Protein AF-A0AB34SLW2-F1 (afdb_monomer)

Solvent-accessible surface area (backbone atoms only — not comparable to full-atom values): 6503 Å² total; per-residue (Å²): 136,86,81,82,79,76,78,74,78,82,66,91,82,75,54,60,67,57,54,48,53,54,52,50,44,41,72,75,66,50,54,68,70,56,53,22,62,77,70,72,42,53,68,72,58,55,54,47,39,68,75,53,49,78,64,90,76,55,77,78,74,49,74,80,44,72,70,65,59,50,52,66,56,46,54,56,50,50,56,52,52,51,53,50,52,50,53,53,50,52,52,51,53,52,52,51,51,49,52,56,54,65,74,72,110

pLDDT: mean 70.94, std 15.61, range [38.38, 90.44]

Mean predicted aligned error: 15.44 Å

Foldseek 3Di:
DDDDPPPDPPPDDDDLVRLVVLVVVVLVPDDLVVSCVVVVNDSVRNVVCLVPPPDDPCPVSSPVVVVPVVVVVVVVVVVVVVVVVVVVVVVVVVVVVVVVVVVVD

Structure (mmCIF, N/CA/C/O backbone):
data_AF-A0AB34SLW2-F1
#
_entry.id   AF-A0AB34SLW2-F1
#
loop_
_atom_site.group_PDB
_atom_site.id
_atom_site.type_symbol
_atom_site.label_atom_id
_atom_site.label_alt_id
_atom_site.label_comp_id
_atom_site.label_asym_id
_atom_site.label_entity_id
_atom_site.label_seq_id
_atom_site.pdbx_PDB_ins_code
_atom_site.Cartn_x
_atom_site.Cartn_y
_atom_site.Cartn_z
_atom_site.occupancy
_atom_site.B_iso_or_equiv
_atom_site.auth_seq_id
_atom_site.auth_comp_id
_atom_site.auth_asym_id
_atom_site.auth_atom_id
_atom_site.pdbx_PDB_model_num
ATOM 1 N N . MET A 1 1 ? 12.939 -40.073 2.306 1.00 41.38 1 MET A N 1
ATOM 2 C CA . MET A 1 1 ? 12.902 -38.624 2.605 1.00 41.38 1 MET A CA 1
ATOM 3 C C . MET A 1 1 ? 12.433 -37.902 1.345 1.00 41.38 1 MET A C 1
ATOM 5 O O . MET A 1 1 ? 13.186 -37.859 0.384 1.00 41.38 1 MET A O 1
ATOM 9 N N . LYS A 1 2 ? 11.171 -37.454 1.268 1.00 39.81 2 LYS A N 1
ATOM 10 C CA . LYS A 1 2 ? 10.671 -36.719 0.091 1.00 39.81 2 LYS A CA 1
ATOM 11 C C . LYS A 1 2 ? 10.948 -35.230 0.303 1.00 39.81 2 LYS A C 1
ATOM 13 O O . LYS A 1 2 ? 10.336 -34.612 1.167 1.00 39.81 2 LYS A O 1
ATOM 18 N N . GLY A 1 3 ? 11.925 -34.696 -0.428 1.00 38.38 3 GLY A N 1
ATOM 19 C CA . GLY A 1 3 ? 12.268 -33.277 -0.408 1.00 38.38 3 GLY A CA 1
ATOM 20 C C . GLY A 1 3 ? 11.124 -32.448 -0.982 1.00 38.38 3 GLY A C 1
ATOM 21 O O . GLY A 1 3 ? 10.757 -32.611 -2.142 1.00 38.38 3 GLY A O 1
ATOM 22 N N . SER A 1 4 ? 10.548 -31.582 -0.153 1.00 44.09 4 SER A N 1
ATOM 23 C CA . SER A 1 4 ? 9.525 -30.626 -0.565 1.00 44.09 4 SER A CA 1
ATOM 24 C C . SER A 1 4 ? 10.199 -29.487 -1.333 1.00 44.09 4 SER A C 1
ATOM 26 O O . SER A 1 4 ? 10.794 -28.582 -0.739 1.00 44.09 4 SER A O 1
ATOM 28 N N . VAL A 1 5 ? 10.172 -29.561 -2.666 1.00 46.41 5 VAL A N 1
ATOM 29 C CA . VAL A 1 5 ? 10.642 -28.479 -3.538 1.00 46.41 5 VAL A CA 1
ATOM 30 C C . VAL A 1 5 ? 9.641 -27.334 -3.424 1.00 46.41 5 VAL A C 1
ATO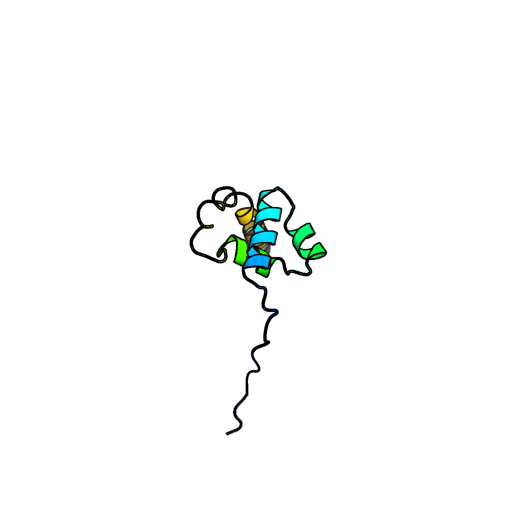M 32 O O . VAL A 1 5 ? 8.586 -27.338 -4.053 1.00 46.41 5 VAL A O 1
ATOM 35 N N . HIS A 1 6 ? 9.966 -26.346 -2.594 1.00 49.56 6 HIS A N 1
ATOM 36 C CA . HIS A 1 6 ? 9.253 -25.077 -2.579 1.00 49.56 6 HIS A CA 1
ATOM 37 C C . HIS A 1 6 ? 9.565 -24.358 -3.894 1.00 49.56 6 HIS A C 1
ATOM 39 O O . HIS A 1 6 ? 10.612 -23.722 -4.032 1.00 49.56 6 HIS A O 1
ATOM 45 N N . VAL A 1 7 ? 8.671 -24.478 -4.877 1.00 47.25 7 VAL A N 1
ATOM 46 C CA . VAL A 1 7 ? 8.706 -23.662 -6.094 1.00 47.25 7 VAL A CA 1
ATOM 47 C C . VAL A 1 7 ? 8.503 -22.213 -5.662 1.00 47.25 7 VAL A C 1
ATOM 49 O O . VAL A 1 7 ? 7.390 -21.772 -5.381 1.00 47.25 7 VAL A O 1
ATOM 52 N N . ARG A 1 8 ? 9.602 -21.462 -5.544 1.00 53.38 8 ARG A N 1
ATOM 53 C CA . ARG A 1 8 ? 9.542 -20.012 -5.360 1.00 53.38 8 ARG A CA 1
ATOM 54 C C . ARG A 1 8 ? 8.896 -19.439 -6.614 1.00 53.38 8 ARG A C 1
ATOM 56 O O . ARG A 1 8 ? 9.486 -19.517 -7.688 1.00 53.38 8 ARG A O 1
ATOM 63 N N . SER A 1 9 ? 7.691 -18.892 -6.467 1.00 46.09 9 SER A N 1
ATOM 64 C CA . SER A 1 9 ? 7.006 -18.141 -7.517 1.00 46.09 9 SER A CA 1
ATOM 65 C C . SER A 1 9 ? 7.982 -17.130 -8.119 1.00 46.09 9 SER A C 1
ATOM 67 O O . SER A 1 9 ? 8.466 -16.224 -7.436 1.00 46.09 9 SER A O 1
ATOM 69 N N . THR A 1 10 ? 8.339 -17.330 -9.385 1.00 50.03 10 THR A N 1
ATOM 70 C CA . THR A 1 10 ? 9.162 -16.400 -10.151 1.00 50.03 10 THR A CA 1
ATOM 71 C C . THR A 1 10 ? 8.313 -15.166 -10.423 1.00 50.03 10 THR A C 1
ATOM 73 O O . THR A 1 10 ? 7.609 -15.091 -11.429 1.00 50.03 10 THR A O 1
ATOM 76 N N . GLY A 1 11 ? 8.316 -14.225 -9.477 1.00 60.47 11 GLY A N 1
ATOM 77 C CA . GLY A 1 11 ? 7.591 -12.964 -9.602 1.00 60.47 11 GLY A CA 1
ATOM 78 C C . GLY A 1 11 ? 7.958 -12.233 -10.895 1.00 60.47 11 GLY A C 1
ATOM 79 O O . GLY A 1 11 ? 9.089 -12.344 -11.377 1.00 60.47 11 GLY A O 1
ATOM 80 N N . LYS A 1 12 ? 7.000 -11.478 -11.454 1.00 70.00 12 LYS A N 1
ATOM 81 C CA . LYS A 1 12 ? 7.228 -10.615 -12.622 1.00 70.00 12 LYS A CA 1
ATOM 82 C C . LYS A 1 12 ? 8.471 -9.755 -12.376 1.00 70.00 12 LYS A C 1
ATOM 84 O O . LYS A 1 12 ? 8.518 -8.980 -11.419 1.00 70.00 12 LYS A O 1
ATOM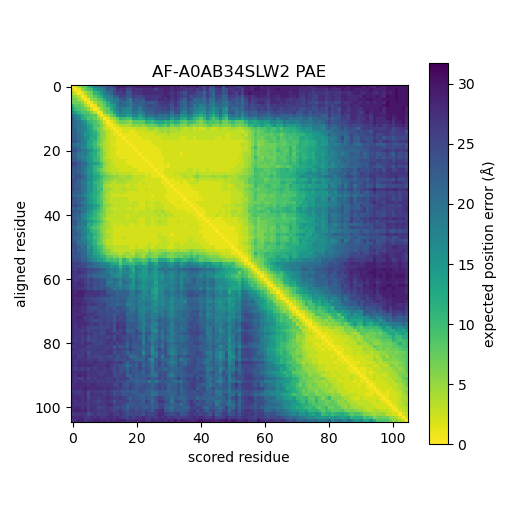 89 N N . ARG A 1 13 ? 9.489 -9.920 -13.222 1.00 79.50 13 ARG A N 1
ATOM 90 C CA . ARG A 1 13 ? 10.696 -9.093 -13.189 1.00 79.50 13 ARG A CA 1
ATOM 91 C C . ARG A 1 13 ? 10.466 -7.877 -14.068 1.00 79.50 13 ARG A C 1
ATOM 93 O O . ARG A 1 13 ? 10.184 -8.014 -15.251 1.00 79.50 13 ARG A O 1
ATOM 100 N N . TYR A 1 14 ? 10.597 -6.706 -13.466 1.00 85.56 14 TYR A N 1
ATOM 101 C CA . TYR A 1 14 ? 10.539 -5.430 -14.162 1.00 85.56 14 TYR A CA 1
ATOM 102 C C . TYR A 1 14 ? 11.963 -4.930 -14.385 1.00 85.56 14 TYR A C 1
ATOM 104 O O . TYR A 1 14 ? 12.807 -5.073 -13.492 1.00 85.56 14 TYR A O 1
ATOM 112 N N . THR A 1 15 ? 12.227 -4.368 -15.563 1.00 89.38 15 THR A N 1
ATOM 113 C CA . THR A 1 15 ? 13.521 -3.754 -15.877 1.00 89.38 15 THR A CA 1
ATOM 114 C C . THR A 1 15 ? 13.724 -2.498 -15.037 1.00 89.38 15 THR A C 1
ATOM 116 O O . THR A 1 15 ? 12.763 -1.880 -14.573 1.00 89.38 15 THR A O 1
ATOM 119 N N . ASP A 1 16 ? 14.976 -2.122 -14.808 1.00 87.00 16 ASP A N 1
ATOM 120 C CA . ASP A 1 16 ? 15.272 -0.940 -13.999 1.00 87.00 16 ASP A CA 1
ATOM 121 C C . ASP A 1 16 ? 14.812 0.350 -14.686 1.00 87.00 16 ASP A C 1
ATOM 123 O O . ASP A 1 16 ? 14.304 1.236 -14.005 1.00 87.00 16 ASP A O 1
ATOM 127 N N . ASP A 1 17 ? 14.859 0.413 -16.018 1.00 86.75 17 ASP A N 1
ATOM 128 C CA . ASP A 1 17 ? 14.312 1.538 -16.787 1.00 86.75 17 ASP A CA 1
ATOM 129 C C . ASP A 1 17 ? 12.798 1.665 -16.616 1.00 86.75 17 ASP A C 1
ATOM 131 O O . ASP A 1 17 ? 12.281 2.757 -16.391 1.00 86.75 17 ASP A O 1
ATOM 135 N N . PHE A 1 18 ? 12.081 0.537 -16.626 1.00 89.81 18 PHE A N 1
ATOM 136 C CA . PHE A 1 18 ? 10.641 0.540 -16.395 1.00 89.81 18 PHE A CA 1
ATOM 137 C C . PHE A 1 18 ? 10.295 1.059 -14.998 1.00 89.81 18 PHE A C 1
ATOM 139 O O . PHE A 1 18 ? 9.416 1.900 -14.831 1.00 89.81 18 PHE A O 1
ATOM 146 N N . LYS A 1 19 ? 11.017 0.585 -13.981 1.00 88.12 19 LYS A N 1
ATOM 147 C CA . LYS A 1 19 ? 10.835 1.052 -12.604 1.00 88.12 19 LYS A CA 1
ATOM 148 C C . LYS A 1 19 ? 11.112 2.555 -12.481 1.00 88.12 19 LYS A C 1
ATOM 150 O O . LYS A 1 19 ? 10.344 3.237 -11.809 1.00 88.12 19 LYS A O 1
ATOM 155 N N . LYS A 1 20 ? 12.168 3.071 -13.126 1.00 87.81 20 LYS A N 1
ATOM 156 C CA . LYS A 1 20 ? 12.492 4.510 -13.139 1.00 87.81 20 LYS A CA 1
ATOM 157 C C . LYS A 1 20 ? 11.365 5.331 -13.755 1.00 87.81 20 LYS A C 1
ATOM 159 O O . LYS A 1 20 ? 10.880 6.240 -13.094 1.00 87.81 20 LYS A O 1
ATOM 164 N N . MET A 1 21 ? 10.890 4.946 -14.938 1.00 90.44 21 MET A N 1
ATOM 165 C CA . MET A 1 21 ? 9.768 5.606 -15.614 1.00 90.44 21 MET A CA 1
ATOM 166 C C . MET A 1 21 ? 8.529 5.694 -14.709 1.00 90.44 21 MET A C 1
ATOM 168 O O . MET A 1 21 ? 7.927 6.755 -14.572 1.00 90.44 21 MET A O 1
ATOM 172 N N . VAL A 1 22 ? 8.149 4.597 -14.044 1.00 89.50 22 VAL A N 1
ATOM 173 C CA . VAL A 1 22 ? 6.970 4.594 -13.158 1.00 89.50 22 VAL A CA 1
ATOM 174 C C . VAL A 1 22 ? 7.177 5.503 -11.938 1.00 89.50 22 VAL A C 1
ATOM 176 O O . VAL A 1 22 ? 6.248 6.194 -11.519 1.00 89.50 22 VAL A O 1
ATOM 179 N N . ILE A 1 23 ? 8.388 5.546 -11.374 1.00 84.81 23 ILE A N 1
ATOM 180 C CA . ILE A 1 23 ? 8.730 6.466 -10.278 1.00 84.81 23 ILE A CA 1
ATOM 181 C C . ILE A 1 23 ? 8.688 7.929 -10.752 1.00 84.81 23 ILE A C 1
ATOM 183 O O . ILE A 1 23 ? 8.208 8.792 -10.019 1.00 84.81 23 ILE A O 1
ATOM 187 N N . GLU A 1 24 ? 9.153 8.229 -11.965 1.00 86.75 24 GLU A N 1
ATOM 188 C CA . GLU A 1 24 ? 9.078 9.574 -12.551 1.00 86.75 24 GLU A CA 1
ATOM 189 C C . GLU A 1 24 ? 7.631 10.031 -12.752 1.00 86.75 24 GLU A C 1
ATOM 191 O O . GLU A 1 24 ? 7.292 11.151 -12.372 1.00 86.75 24 GLU A O 1
ATOM 196 N N . LEU A 1 25 ? 6.759 9.151 -13.253 1.00 86.75 25 LEU A N 1
ATOM 197 C CA . LEU A 1 25 ? 5.323 9.423 -13.381 1.00 86.75 25 LEU A CA 1
ATOM 198 C C . LEU A 1 25 ? 4.653 9.669 -12.022 1.00 86.75 25 LEU A C 1
ATOM 200 O O . LEU A 1 25 ? 3.793 10.538 -11.882 1.00 86.75 25 LEU A O 1
ATOM 204 N N . TYR A 1 26 ? 5.060 8.931 -10.991 1.00 84.94 26 TYR A N 1
ATOM 205 C CA . TYR A 1 26 ? 4.606 9.204 -9.631 1.00 84.94 26 TYR A CA 1
ATOM 206 C C . TYR A 1 26 ? 5.073 10.590 -9.152 1.00 84.94 26 TYR A C 1
ATOM 208 O O . TYR A 1 26 ? 4.283 11.364 -8.608 1.00 84.94 26 TYR A O 1
ATOM 216 N N . ASN A 1 27 ? 6.333 10.949 -9.415 1.00 80.81 27 ASN A N 1
ATOM 217 C CA . ASN A 1 27 ? 6.892 12.256 -9.061 1.00 80.81 27 ASN A CA 1
ATOM 218 C C . ASN A 1 27 ? 6.255 13.417 -9.840 1.00 80.81 27 ASN A C 1
ATOM 220 O O . ASN A 1 27 ? 6.192 14.529 -9.313 1.00 80.81 27 ASN A O 1
ATOM 224 N N . SER A 1 28 ? 5.741 13.175 -11.052 1.00 84.19 28 SER A N 1
ATOM 225 C CA . SER A 1 28 ? 4.963 14.160 -11.814 1.00 84.19 28 SER A CA 1
ATOM 226 C C . SER A 1 28 ? 3.547 14.369 -11.261 1.00 84.19 28 SER A C 1
ATOM 228 O O . SER A 1 28 ? 2.816 15.217 -11.767 1.00 84.19 28 SER A O 1
ATOM 230 N N . GLY A 1 29 ? 3.153 13.617 -10.228 1.00 79.19 29 GLY A N 1
ATOM 231 C CA . GLY A 1 29 ? 1.889 13.779 -9.515 1.00 79.19 29 GLY A CA 1
ATOM 232 C C . GLY A 1 29 ? 0.832 12.718 -9.818 1.00 79.19 29 GLY A C 1
ATOM 233 O O . GLY A 1 29 ? -0.264 12.817 -9.264 1.00 79.19 29 GLY A O 1
ATOM 234 N N . LYS A 1 30 ? 1.124 11.697 -10.643 1.00 79.31 30 LYS A N 1
ATOM 235 C CA . LYS A 1 30 ? 0.164 10.605 -10.865 1.00 79.31 30 LYS A CA 1
ATOM 236 C C . LYS A 1 30 ? -0.023 9.769 -9.587 1.00 79.31 30 LYS A C 1
ATOM 238 O O . LYS A 1 30 ? 0.960 9.417 -8.927 1.00 79.31 30 LYS A O 1
ATOM 243 N N . PRO A 1 31 ? -1.266 9.408 -9.220 1.00 80.94 31 PRO A N 1
ATOM 244 C CA . PRO A 1 31 ? -1.524 8.601 -8.036 1.00 80.94 31 PRO A CA 1
ATOM 245 C C . PRO A 1 31 ? -1.108 7.135 -8.236 1.00 80.94 31 PRO A C 1
ATOM 247 O O . PRO A 1 31 ? -1.246 6.564 -9.315 1.00 80.94 31 PRO A O 1
ATOM 250 N N . VAL A 1 32 ? -0.662 6.494 -7.149 1.00 80.00 32 VAL A N 1
ATOM 251 C CA . VAL A 1 32 ? -0.226 5.080 -7.125 1.00 80.00 32 VAL A CA 1
ATOM 252 C C . VAL A 1 32 ? -1.304 4.147 -7.682 1.00 80.00 32 VAL A C 1
ATOM 254 O O . VAL A 1 32 ? -0.984 3.257 -8.458 1.00 80.00 32 VAL A O 1
ATOM 257 N N . LEU A 1 33 ? -2.576 4.371 -7.335 1.00 80.25 33 LEU A N 1
ATOM 258 C CA . LEU A 1 33 ? -3.700 3.552 -7.804 1.00 80.25 33 LEU A CA 1
ATOM 259 C C . LEU A 1 33 ? -3.847 3.563 -9.329 1.00 80.25 33 LEU A C 1
ATOM 261 O O . LEU A 1 33 ? -4.074 2.513 -9.928 1.00 80.25 33 LEU A O 1
ATOM 265 N N . GLU A 1 34 ? -3.690 4.732 -9.949 1.00 83.75 34 GLU A N 1
ATOM 266 C CA . GLU A 1 34 ? -3.766 4.881 -11.402 1.00 83.75 34 GLU A CA 1
ATOM 267 C C . GLU A 1 34 ? -2.585 4.176 -12.068 1.00 83.75 34 GLU A C 1
ATOM 269 O O . GLU A 1 34 ? -2.794 3.354 -12.953 1.00 83.75 34 GLU A O 1
ATOM 274 N N . LEU A 1 35 ? -1.365 4.377 -11.559 1.00 86.06 35 LEU A N 1
ATOM 275 C CA . LEU A 1 35 ? -0.167 3.697 -12.064 1.00 86.06 35 LEU A CA 1
ATOM 276 C C . LEU A 1 35 ? -0.257 2.170 -11.908 1.00 86.06 35 LEU A C 1
ATOM 278 O O . LEU A 1 35 ? 0.112 1.414 -12.804 1.00 86.06 35 LEU A O 1
ATOM 282 N N . CYS A 1 36 ? -0.770 1.684 -10.782 1.00 83.56 36 CYS A N 1
ATOM 283 C CA . CYS A 1 36 ? -0.979 0.259 -10.556 1.00 83.56 36 CYS A CA 1
ATOM 284 C C . CYS A 1 36 ? -1.985 -0.344 -11.543 1.00 83.56 36 CYS A C 1
ATOM 286 O O . CYS A 1 36 ? -1.748 -1.441 -12.050 1.00 83.56 36 CYS A O 1
ATOM 288 N N . SER A 1 37 ? -3.072 0.375 -11.829 1.00 84.25 37 SER A N 1
ATOM 289 C CA . SER A 1 37 ? -4.092 -0.042 -12.794 1.00 84.25 37 SER A CA 1
ATOM 290 C C . SER A 1 37 ? -3.562 -0.019 -14.234 1.00 84.25 37 SER A C 1
ATOM 292 O O . SER A 1 37 ? -3.663 -1.016 -14.943 1.00 84.25 37 SER A O 1
ATOM 294 N N . GLU A 1 38 ? -2.928 1.086 -14.639 1.00 90.12 38 GLU A N 1
ATOM 295 C CA . GLU A 1 38 ? -2.430 1.333 -16.001 1.00 90.12 38 GLU A CA 1
ATOM 296 C C . GLU A 1 38 ? -1.315 0.351 -16.390 1.00 90.12 38 GLU A C 1
ATOM 298 O O . GLU A 1 38 ? -1.318 -0.209 -17.484 1.00 90.12 38 GLU A O 1
ATOM 303 N N . TYR A 1 39 ? -0.387 0.087 -15.468 1.00 88.75 39 TYR A N 1
ATOM 304 C CA . TYR A 1 39 ? 0.802 -0.726 -15.732 1.00 88.75 39 TYR A CA 1
ATOM 305 C C . TYR A 1 39 ? 0.705 -2.159 -15.179 1.00 88.75 39 TYR A C 1
ATOM 307 O O . TYR A 1 39 ? 1.659 -2.935 -15.282 1.00 88.75 39 TYR A O 1
ATOM 315 N N . GLY A 1 40 ? -0.428 -2.533 -14.571 1.00 85.56 40 GLY A N 1
ATOM 316 C CA . GLY A 1 40 ? -0.644 -3.863 -13.989 1.00 85.56 40 GLY A CA 1
ATOM 317 C C . GLY A 1 40 ? 0.322 -4.202 -12.846 1.00 85.56 40 GLY A C 1
ATOM 318 O O . GLY A 1 40 ? 0.690 -5.368 -12.654 1.00 85.56 40 GLY A O 1
ATOM 319 N N . ILE A 1 41 ? 0.765 -3.182 -12.108 1.00 86.62 41 ILE A N 1
ATOM 320 C CA . ILE A 1 41 ? 1.703 -3.296 -10.988 1.00 86.62 41 ILE A CA 1
ATOM 321 C C . ILE A 1 41 ? 0.898 -3.379 -9.695 1.00 86.62 41 ILE A C 1
ATOM 323 O O . ILE A 1 41 ? -0.064 -2.647 -9.498 1.00 86.62 41 ILE A O 1
ATOM 327 N N . THR A 1 42 ? 1.302 -4.233 -8.757 1.00 81.44 42 THR A N 1
ATOM 328 C CA . THR A 1 42 ? 0.637 -4.261 -7.447 1.00 81.44 42 THR A CA 1
ATOM 329 C C . THR A 1 42 ? 1.079 -3.076 -6.583 1.00 81.44 42 THR A C 1
ATOM 331 O O . THR A 1 42 ? 2.256 -2.711 -6.603 1.00 81.44 42 THR A O 1
ATOM 334 N N . ASN A 1 43 ? 0.172 -2.513 -5.775 1.00 80.25 43 ASN A N 1
ATOM 335 C CA . ASN A 1 43 ? 0.498 -1.421 -4.844 1.00 80.25 43 ASN A CA 1
ATOM 336 C C . ASN A 1 43 ? 1.772 -1.705 -4.015 1.00 80.25 43 ASN A C 1
ATOM 338 O O . ASN A 1 43 ? 2.674 -0.866 -4.017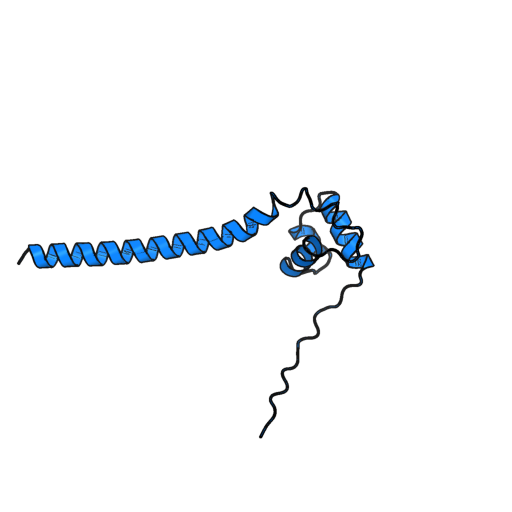 1.00 80.25 43 ASN A O 1
ATOM 342 N N . PRO A 1 44 ? 1.941 -2.892 -3.386 1.00 80.19 44 PRO A N 1
ATOM 343 C CA . PRO A 1 44 ? 3.157 -3.206 -2.628 1.00 80.19 44 PRO A CA 1
ATOM 344 C C . PRO A 1 44 ? 4.438 -3.180 -3.470 1.00 80.19 44 PRO A C 1
ATOM 346 O O . PRO A 1 44 ? 5.495 -2.795 -2.977 1.00 80.19 44 PRO A O 1
ATOM 349 N N . THR A 1 45 ? 4.362 -3.583 -4.742 1.00 83.62 45 THR A N 1
ATOM 350 C CA . THR A 1 45 ? 5.508 -3.554 -5.659 1.00 83.62 45 THR A CA 1
ATOM 351 C C . THR A 1 45 ? 5.949 -2.124 -5.960 1.00 83.62 45 THR A C 1
ATOM 353 O O . THR A 1 45 ? 7.140 -1.836 -5.858 1.00 83.62 45 THR A O 1
ATOM 356 N N . LEU A 1 46 ? 5.006 -1.229 -6.272 1.00 84.19 46 LEU A N 1
ATOM 357 C CA . LEU A 1 46 ? 5.314 0.175 -6.550 1.00 84.19 46 LEU A CA 1
ATOM 358 C C . LEU A 1 46 ? 5.845 0.882 -5.295 1.00 84.19 46 LEU A C 1
ATOM 360 O O . LEU A 1 46 ? 6.874 1.551 -5.357 1.00 84.19 46 LEU A O 1
ATOM 364 N N . TYR A 1 47 ? 5.243 0.643 -4.127 1.00 80.75 47 TYR A N 1
ATOM 365 C CA . TYR A 1 47 ? 5.778 1.155 -2.861 1.00 80.75 47 TYR A CA 1
ATOM 366 C C . TYR A 1 47 ? 7.192 0.656 -2.559 1.00 80.75 47 TYR A C 1
ATOM 368 O O . TYR A 1 47 ? 8.028 1.426 -2.086 1.00 80.75 47 TYR A O 1
ATOM 376 N N . ASN A 1 48 ? 7.500 -0.607 -2.868 1.00 81.81 48 ASN A N 1
ATOM 377 C CA . ASN A 1 48 ? 8.853 -1.124 -2.698 1.00 81.81 48 ASN A CA 1
ATOM 378 C C . ASN A 1 48 ? 9.866 -0.403 -3.600 1.00 81.81 48 ASN A C 1
ATOM 380 O O . ASN A 1 48 ? 10.990 -0.174 -3.165 1.00 81.81 48 ASN A O 1
ATOM 384 N N . TRP A 1 49 ? 9.484 -0.017 -4.821 1.00 86.19 49 TRP A N 1
ATOM 385 C CA . TRP A 1 49 ? 10.355 0.758 -5.714 1.00 86.19 49 TRP A CA 1
ATOM 386 C C . TRP A 1 49 ? 10.506 2.209 -5.275 1.00 86.19 49 TRP A C 1
ATOM 388 O O . TRP A 1 49 ? 11.593 2.759 -5.382 1.00 86.19 49 TRP A O 1
ATOM 398 N N . LEU A 1 50 ? 9.453 2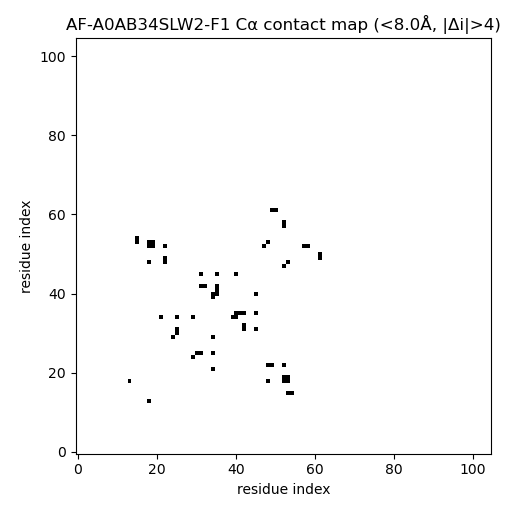.817 -4.728 1.00 80.19 50 LEU A N 1
ATOM 399 C CA . LEU A 1 50 ? 9.545 4.154 -4.139 1.00 80.19 50 LEU A CA 1
ATOM 400 C C . LEU A 1 50 ? 10.463 4.164 -2.911 1.00 80.19 50 LEU A C 1
ATOM 402 O O . LEU A 1 50 ? 11.201 5.119 -2.715 1.00 80.19 50 LEU A O 1
ATOM 406 N N . LYS A 1 51 ? 10.457 3.097 -2.103 1.00 77.44 51 LYS A N 1
ATOM 407 C CA . LYS A 1 51 ? 11.349 2.951 -0.941 1.00 77.44 51 LYS A CA 1
ATOM 408 C C . LYS A 1 51 ? 12.783 2.588 -1.338 1.00 77.44 51 LYS A C 1
ATOM 410 O O . LYS A 1 51 ? 13.734 3.062 -0.724 1.00 77.44 51 LYS A O 1
ATOM 415 N N . ASN A 1 52 ? 12.929 1.732 -2.346 1.00 78.50 52 ASN A N 1
ATOM 416 C CA . ASN A 1 52 ? 14.200 1.216 -2.843 1.00 78.50 52 ASN A CA 1
ATOM 417 C C . ASN A 1 52 ? 14.275 1.445 -4.357 1.00 78.50 52 ASN A C 1
ATOM 419 O O . ASN A 1 52 ? 14.032 0.511 -5.134 1.00 78.50 52 ASN A O 1
ATOM 423 N N . PRO A 1 53 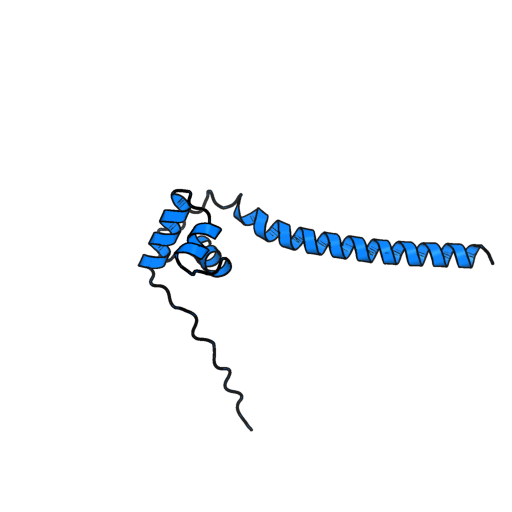? 14.562 2.679 -4.795 1.00 76.00 53 PRO A N 1
ATOM 424 C CA . PRO A 1 53 ? 14.610 2.970 -6.213 1.00 76.00 53 PRO A CA 1
ATOM 425 C C . PRO A 1 53 ? 15.784 2.228 -6.870 1.00 76.00 53 PRO A C 1
ATOM 427 O O . PRO A 1 53 ? 16.820 2.008 -6.236 1.00 76.00 53 PRO A O 1
ATOM 430 N N . PRO A 1 54 ? 15.636 1.817 -8.138 1.00 70.50 54 PRO A N 1
ATOM 431 C CA . PRO A 1 54 ? 16.706 1.170 -8.886 1.00 70.50 54 PRO A CA 1
ATOM 432 C C . PRO A 1 54 ? 17.852 2.156 -9.167 1.00 70.50 54 PRO A C 1
ATOM 434 O O . PRO A 1 54 ? 17.670 3.179 -9.829 1.00 70.50 54 PRO A O 1
ATOM 437 N N . GLY A 1 55 ? 19.052 1.815 -8.700 1.00 66.12 55 GLY A N 1
ATOM 438 C CA . GLY A 1 55 ? 20.262 2.620 -8.879 1.00 66.12 55 GLY A CA 1
ATOM 439 C C . GLY A 1 55 ? 20.557 3.595 -7.731 1.00 66.12 55 GLY A C 1
ATOM 440 O O . GLY A 1 55 ? 19.750 3.849 -6.841 1.00 66.12 55 GLY A O 1
ATOM 441 N N . ASN A 1 56 ? 21.777 4.127 -7.744 1.00 56.59 56 ASN A N 1
ATOM 442 C CA . ASN A 1 56 ? 22.389 4.852 -6.622 1.00 56.59 56 ASN A CA 1
ATOM 443 C C . ASN A 1 56 ? 21.912 6.317 -6.528 1.00 56.59 56 ASN A C 1
ATOM 445 O O . ASN A 1 56 ? 22.096 6.968 -5.502 1.00 56.59 56 ASN A O 1
ATOM 449 N N . GLU A 1 57 ? 21.331 6.838 -7.611 1.00 54.66 57 GLU A N 1
ATOM 450 C CA . GLU A 1 57 ? 21.091 8.269 -7.843 1.00 54.66 57 GLU A CA 1
ATOM 451 C C . GLU A 1 57 ? 19.739 8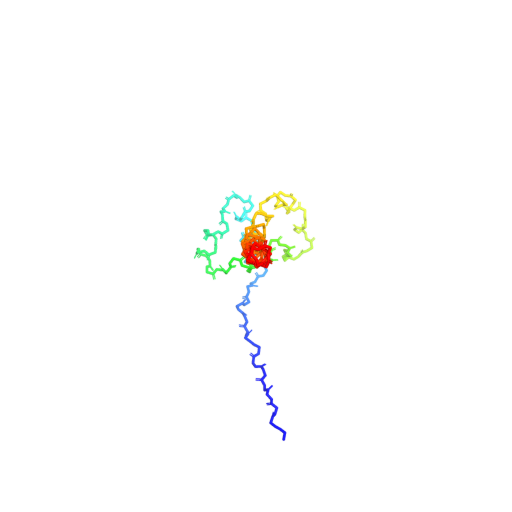.772 -7.313 1.00 54.66 57 GLU A C 1
ATOM 453 O O . GLU A 1 57 ? 19.580 9.946 -6.981 1.00 54.66 57 GLU A O 1
ATOM 458 N N . SER A 1 58 ? 18.752 7.889 -7.169 1.00 53.44 58 SER A N 1
ATOM 459 C CA . SER A 1 58 ? 17.360 8.294 -6.930 1.00 53.44 58 SER A CA 1
ATOM 460 C C . SER A 1 58 ? 17.002 8.525 -5.456 1.00 53.44 58 SER A C 1
ATOM 462 O O . SER A 1 58 ? 15.886 8.951 -5.159 1.00 53.44 58 SER A O 1
ATOM 464 N N . LYS A 1 59 ? 17.934 8.312 -4.513 1.00 53.56 59 LYS A N 1
ATOM 465 C CA . LYS A 1 59 ? 17.704 8.554 -3.071 1.00 53.56 59 LYS A CA 1
ATOM 466 C C . LYS A 1 59 ? 17.325 10.006 -2.749 1.00 53.56 59 LYS A C 1
ATOM 468 O O . LYS A 1 59 ? 16.708 10.254 -1.719 1.00 53.56 59 LYS A O 1
ATOM 473 N N . LYS A 1 60 ? 17.668 10.965 -3.618 1.00 49.59 60 LYS A N 1
ATOM 474 C CA . LYS A 1 60 ? 17.440 12.400 -3.381 1.00 49.59 60 LYS A CA 1
ATOM 475 C C . LYS A 1 60 ? 16.000 12.862 -3.658 1.00 49.59 60 LYS A C 1
ATOM 477 O O . LYS A 1 60 ? 15.601 13.903 -3.148 1.00 49.59 60 LYS A O 1
ATOM 482 N N . LEU A 1 61 ? 15.207 12.110 -4.430 1.00 51.59 61 LEU A N 1
ATOM 483 C CA . LEU A 1 61 ? 13.884 12.556 -4.904 1.00 51.59 61 LEU A CA 1
ATOM 484 C C . LEU A 1 61 ? 12.704 12.102 -4.021 1.00 51.59 61 LEU A C 1
ATOM 486 O O . LEU A 1 61 ? 11.595 12.601 -4.181 1.00 51.59 61 LEU A O 1
ATOM 490 N N . ILE A 1 62 ? 12.939 11.217 -3.046 1.00 52.84 62 ILE A N 1
ATOM 491 C CA . ILE A 1 62 ? 11.889 10.581 -2.221 1.00 52.84 62 ILE A CA 1
ATOM 492 C C . ILE A 1 62 ? 11.593 11.382 -0.934 1.00 52.84 62 ILE A C 1
ATOM 494 O O . ILE A 1 62 ? 10.754 11.007 -0.132 1.00 52.84 62 ILE A O 1
ATOM 498 N N . ILE A 1 63 ? 12.216 12.542 -0.713 1.00 48.50 63 ILE A N 1
ATOM 499 C CA . ILE A 1 63 ? 12.031 13.303 0.542 1.00 48.50 63 ILE A CA 1
ATOM 500 C C . ILE A 1 63 ? 10.608 13.904 0.664 1.00 48.50 63 ILE A C 1
ATOM 502 O O . ILE A 1 63 ? 10.130 14.179 1.759 1.00 48.50 63 ILE A O 1
ATOM 506 N N . LYS A 1 64 ? 9.856 14.056 -0.4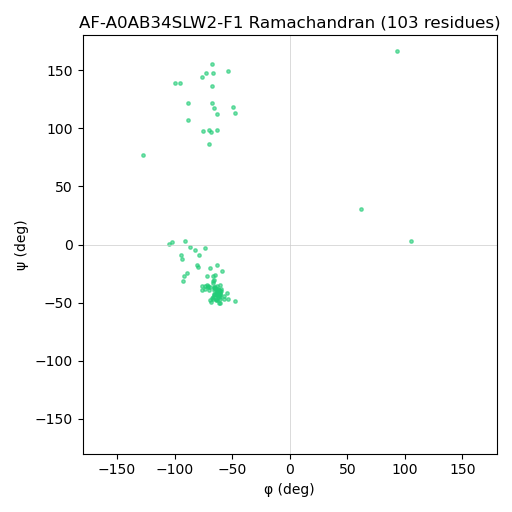38 1.00 48.78 64 LYS A N 1
ATOM 507 C CA . LYS A 1 64 ? 8.449 14.523 -0.382 1.00 48.78 64 LYS A CA 1
ATOM 508 C C . LYS A 1 64 ? 7.444 13.437 0.033 1.00 48.78 64 LYS A C 1
ATOM 510 O O . LYS A 1 64 ? 6.273 13.737 0.254 1.00 48.78 64 LYS A O 1
ATOM 515 N N . VAL A 1 65 ? 7.882 12.184 0.121 1.00 49.00 65 VAL A N 1
ATOM 516 C CA . VAL A 1 65 ? 7.018 11.003 0.249 1.00 49.00 65 VAL A CA 1
ATOM 517 C C . VAL A 1 65 ? 6.783 10.595 1.716 1.00 49.00 65 VAL A C 1
ATOM 519 O O . VAL A 1 65 ? 5.829 9.869 2.010 1.00 49.00 65 VAL A O 1
ATOM 522 N N . ASP A 1 66 ? 7.550 11.150 2.661 1.00 48.44 66 ASP A N 1
ATOM 523 C CA . ASP A 1 66 ? 7.449 10.830 4.094 1.00 48.44 66 ASP A CA 1
ATOM 524 C C . ASP A 1 66 ? 6.101 11.201 4.741 1.00 48.44 66 ASP A C 1
ATOM 526 O O . ASP A 1 66 ? 5.755 10.650 5.789 1.00 48.44 66 ASP A O 1
ATOM 530 N N . ASN A 1 67 ? 5.302 12.075 4.115 1.00 48.28 67 ASN A N 1
ATOM 531 C CA . ASN A 1 67 ? 3.973 12.423 4.629 1.00 48.28 67 ASN A CA 1
ATOM 532 C C . ASN A 1 67 ? 2.830 11.569 4.065 1.00 48.28 67 ASN A C 1
ATOM 534 O O . ASN A 1 67 ? 1.882 11.324 4.799 1.00 48.28 67 ASN A O 1
ATOM 538 N N . LYS A 1 68 ? 2.907 11.074 2.819 1.00 46.56 68 LYS A N 1
ATOM 539 C CA . LYS A 1 68 ? 1.815 10.279 2.211 1.00 46.56 68 LYS A CA 1
ATOM 540 C C . LYS A 1 68 ? 1.953 8.770 2.412 1.00 46.56 68 LYS A C 1
ATOM 542 O O . LYS A 1 68 ? 0.942 8.079 2.432 1.00 46.56 68 LYS A O 1
ATOM 547 N N . LEU A 1 69 ? 3.169 8.238 2.578 1.00 48.97 69 LEU A N 1
ATOM 548 C CA . LEU A 1 69 ? 3.345 6.804 2.870 1.00 48.97 69 LEU A CA 1
ATOM 549 C C . LEU A 1 69 ? 2.908 6.426 4.281 1.00 48.97 69 LEU A C 1
ATOM 551 O O . LEU A 1 69 ? 2.487 5.295 4.500 1.00 48.97 69 LEU A O 1
ATOM 555 N N . LYS A 1 70 ? 2.964 7.373 5.223 1.00 47.88 70 LYS A N 1
ATOM 556 C CA . LYS A 1 70 ? 2.505 7.138 6.592 1.00 47.88 70 LYS A CA 1
ATOM 557 C C . LYS A 1 70 ? 1.004 6.868 6.673 1.00 47.88 70 LYS A C 1
ATOM 559 O O . LYS A 1 70 ? 0.604 6.185 7.603 1.00 47.88 70 LYS A O 1
ATOM 564 N N . ASP A 1 71 ? 0.182 7.354 5.744 1.00 46.53 71 ASP A N 1
ATOM 565 C CA . ASP A 1 71 ? -1.273 7.161 5.836 1.00 46.53 71 ASP A CA 1
ATOM 566 C C . ASP A 1 71 ? -1.703 5.713 5.567 1.00 46.53 71 ASP A C 1
ATOM 568 O O . ASP A 1 71 ? -2.546 5.186 6.282 1.00 46.53 71 ASP A O 1
ATOM 572 N N . VAL A 1 72 ? -1.044 5.001 4.647 1.00 51.09 72 VAL A N 1
ATOM 573 C CA . VAL A 1 72 ? -1.432 3.614 4.318 1.00 51.09 72 VAL A CA 1
ATOM 574 C C . VAL A 1 72 ? -1.075 2.621 5.433 1.00 51.09 72 VAL A C 1
ATOM 576 O O . VAL A 1 72 ? -1.814 1.663 5.670 1.00 51.09 72 VAL A O 1
ATOM 579 N N . ASP A 1 73 ? 0.043 2.834 6.134 1.00 49.75 73 ASP A N 1
ATOM 580 C CA . ASP A 1 73 ? 0.392 2.027 7.310 1.00 49.75 73 ASP A CA 1
ATOM 581 C C . ASP A 1 73 ? -0.440 2.427 8.542 1.00 49.75 73 ASP A C 1
ATOM 583 O O . ASP A 1 73 ? -0.888 1.544 9.277 1.00 49.75 73 ASP A O 1
ATOM 587 N N . LYS A 1 74 ? -0.756 3.722 8.715 1.00 50.75 74 LYS A N 1
ATOM 588 C CA . LYS A 1 74 ? -1.674 4.190 9.768 1.00 50.75 74 LYS A CA 1
ATOM 589 C C . LYS A 1 74 ? -3.060 3.575 9.642 1.00 50.75 74 LYS A C 1
ATOM 591 O O . LYS A 1 74 ? -3.616 3.201 10.664 1.00 50.75 74 LYS A O 1
ATOM 596 N N . ASP A 1 75 ? -3.605 3.423 8.438 1.00 55.69 75 ASP A N 1
ATOM 597 C CA . ASP A 1 75 ? -4.948 2.857 8.258 1.00 55.69 75 ASP A CA 1
ATOM 598 C C . ASP A 1 75 ? -5.026 1.397 8.731 1.00 55.69 75 ASP A C 1
ATOM 600 O O . ASP A 1 75 ? -5.986 0.982 9.387 1.00 55.69 75 ASP A O 1
ATOM 604 N N . LYS A 1 76 ? -3.978 0.606 8.468 1.00 60.12 76 LYS A N 1
ATOM 605 C CA . LYS A 1 76 ? -3.890 -0.779 8.958 1.00 60.12 76 LYS A CA 1
ATOM 606 C C . LYS A 1 76 ? -3.671 -0.850 10.464 1.00 60.12 76 LYS A C 1
ATOM 608 O O . LYS A 1 76 ? -4.167 -1.776 11.106 1.00 60.12 76 LYS A O 1
ATOM 613 N N . GLU A 1 77 ? -2.909 0.082 11.021 1.00 62.75 77 GLU A N 1
ATOM 614 C CA . GLU A 1 77 ? -2.645 0.149 12.455 1.00 62.75 77 GLU A CA 1
ATOM 615 C C . GLU A 1 77 ? -3.872 0.649 13.232 1.00 62.75 77 GLU A C 1
ATOM 617 O O . GLU A 1 77 ? -4.220 0.064 14.255 1.00 62.75 77 GLU A O 1
ATOM 622 N N . LEU A 1 78 ? -4.614 1.620 12.689 1.00 64.88 78 LEU A N 1
ATOM 623 C CA . LEU A 1 78 ? -5.892 2.107 13.211 1.00 64.88 78 LEU A CA 1
ATOM 624 C C . LEU A 1 78 ? -6.944 1.003 13.262 1.00 64.88 78 LEU A C 1
ATOM 626 O O . LEU A 1 78 ? -7.568 0.819 14.302 1.00 64.88 78 LEU A O 1
ATOM 630 N N . LEU A 1 79 ? -7.101 0.225 12.186 1.00 69.31 79 LEU A N 1
ATOM 631 C CA . LEU A 1 79 ? -8.031 -0.909 12.166 1.00 69.31 79 LEU A CA 1
ATOM 632 C C . LEU A 1 79 ? -7.682 -1.963 13.226 1.00 69.31 79 LEU A C 1
ATOM 634 O O . LEU A 1 79 ? -8.569 -2.503 13.887 1.00 69.31 79 LEU A O 1
ATOM 638 N N . LYS A 1 80 ? -6.389 -2.253 13.421 1.00 71.19 80 LYS A N 1
ATOM 639 C CA . LYS A 1 80 ? -5.937 -3.177 14.473 1.00 71.19 80 LYS A CA 1
ATOM 640 C C . LYS A 1 80 ? -6.197 -2.619 15.871 1.00 71.19 80 LYS A C 1
ATOM 642 O O . LYS A 1 80 ? -6.705 -3.343 16.720 1.00 71.19 80 LYS A O 1
ATOM 647 N N . LEU A 1 81 ? -5.878 -1.346 16.097 1.00 69.00 81 LEU A N 1
ATOM 648 C CA . LEU A 1 81 ? -6.081 -0.667 17.377 1.00 69.00 81 LEU A CA 1
ATOM 649 C C . LEU A 1 81 ? -7.565 -0.531 17.735 1.00 69.00 81 LEU A C 1
ATOM 651 O O . LEU A 1 81 ? -7.923 -0.678 18.900 1.00 69.00 81 LEU A O 1
ATOM 655 N N . GLN A 1 82 ? -8.437 -0.282 16.757 1.00 68.75 82 GLN A N 1
ATOM 656 C CA . GLN A 1 82 ? -9.888 -0.255 16.959 1.00 68.75 82 GLN A CA 1
ATOM 657 C C . GLN A 1 82 ? -10.413 -1.627 17.376 1.00 68.75 82 GLN A C 1
ATOM 659 O O . GLN A 1 82 ? -11.106 -1.727 18.386 1.00 68.75 82 GLN A O 1
ATOM 664 N N . LYS A 1 83 ? -10.006 -2.685 16.666 1.00 78.00 83 LYS A N 1
ATOM 665 C CA . LYS A 1 83 ? -10.410 -4.057 16.985 1.00 78.00 83 LYS A CA 1
ATOM 666 C C . LYS A 1 83 ? -9.952 -4.494 18.379 1.00 78.00 83 LYS A C 1
ATOM 668 O O . LYS A 1 83 ? -10.694 -5.160 19.095 1.00 78.00 83 LYS A O 1
ATOM 673 N N . GLU A 1 84 ? -8.746 -4.099 18.780 1.00 76.44 84 GLU A N 1
ATOM 674 C CA . GLU A 1 84 ? -8.238 -4.400 20.120 1.00 76.44 84 GLU A CA 1
ATOM 675 C C . GLU A 1 84 ? -8.971 -3.600 21.207 1.00 76.44 84 GLU A C 1
ATOM 677 O O . GLU A 1 84 ? -9.318 -4.150 22.250 1.00 76.44 84 GLU A O 1
ATOM 682 N N . ASN A 1 85 ? -9.293 -2.328 20.951 1.00 80.00 85 ASN A N 1
ATOM 683 C CA . ASN A 1 85 ? -10.105 -1.521 21.865 1.00 80.00 85 ASN A CA 1
ATOM 684 C C . ASN A 1 85 ? -11.516 -2.087 22.066 1.00 80.00 85 ASN A C 1
ATOM 686 O O . ASN A 1 85 ? -12.037 -2.038 23.179 1.00 80.00 85 ASN A O 1
ATOM 690 N N . GLU A 1 86 ? -12.146 -2.600 21.009 1.00 79.94 86 GLU A N 1
ATOM 691 C CA . GLU A 1 86 ? -13.455 -3.253 21.103 1.00 79.94 86 GLU A CA 1
ATOM 692 C C . GLU A 1 86 ? -13.378 -4.509 21.974 1.00 79.94 86 GLU A C 1
ATOM 694 O O . GLU A 1 86 ? -14.136 -4.621 22.938 1.00 79.94 86 GLU A O 1
ATOM 699 N N . ARG A 1 87 ? -12.386 -5.378 21.737 1.00 83.06 87 ARG A N 1
ATOM 700 C CA . ARG A 1 87 ? -12.153 -6.585 22.548 1.00 83.06 87 ARG A CA 1
ATOM 701 C C . ARG A 1 87 ? -11.947 -6.258 24.031 1.00 83.06 87 ARG A C 1
ATOM 703 O O . ARG A 1 87 ? -12.576 -6.860 24.896 1.00 83.06 87 ARG A O 1
ATOM 710 N N . ILE A 1 88 ? -11.104 -5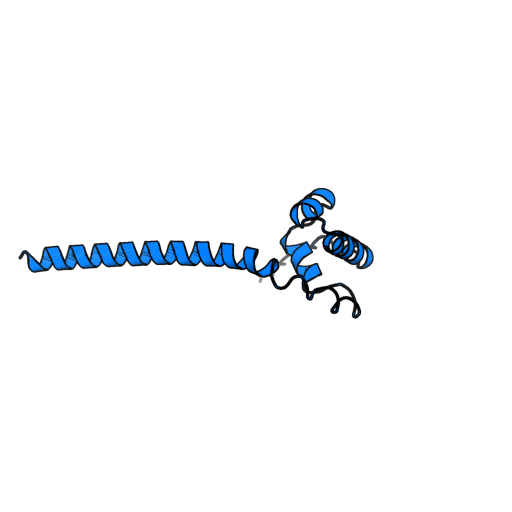.268 24.333 1.00 82.12 88 ILE A N 1
ATOM 711 C CA . ILE A 1 88 ? -10.818 -4.849 25.716 1.00 82.12 88 ILE A CA 1
ATOM 712 C C . ILE A 1 88 ? -12.061 -4.249 26.390 1.00 82.12 88 ILE A C 1
ATOM 714 O O . ILE A 1 88 ? -12.273 -4.441 27.592 1.00 82.12 88 ILE A O 1
ATOM 718 N N . LYS A 1 89 ? -12.898 -3.508 25.655 1.00 78.94 89 LYS A N 1
ATOM 719 C CA . LYS A 1 89 ? -14.164 -2.990 26.194 1.00 78.94 89 LYS A CA 1
ATOM 720 C C . LYS A 1 89 ? -15.137 -4.116 26.517 1.00 78.94 89 LYS A C 1
ATOM 722 O O . LYS A 1 89 ? -15.738 -4.083 27.585 1.00 78.94 89 LYS A O 1
ATOM 727 N N . GLU A 1 90 ? -15.263 -5.107 25.642 1.00 77.00 90 GLU A N 1
ATOM 728 C CA . GLU A 1 90 ? -16.113 -6.275 25.889 1.00 77.00 90 GLU A CA 1
ATOM 729 C C . GLU A 1 90 ? -15.663 -7.048 27.134 1.00 77.00 90 GLU A C 1
ATOM 731 O O . GLU A 1 90 ? -16.486 -7.343 28.001 1.00 77.00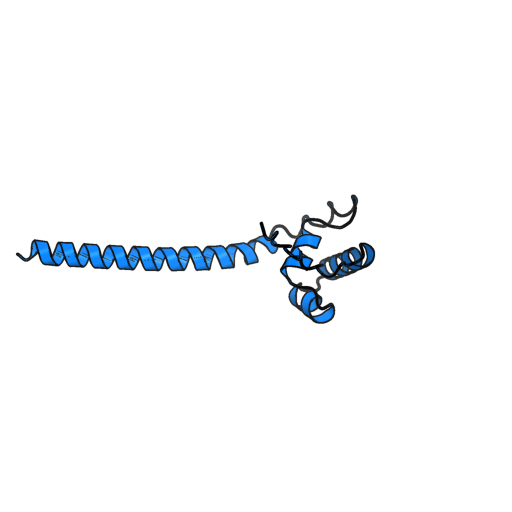 90 GLU A O 1
ATOM 736 N N . GLU A 1 91 ? -14.359 -7.292 27.287 1.00 81.38 91 GLU A N 1
ATOM 737 C CA . GLU A 1 91 ? -13.803 -7.950 28.477 1.00 81.38 91 GLU A CA 1
ATOM 738 C C . GLU A 1 91 ? -14.079 -7.151 29.758 1.00 81.38 91 GLU A C 1
ATOM 740 O O . GLU A 1 91 ? -14.510 -7.718 30.764 1.00 81.38 91 GLU A O 1
ATOM 745 N N . ASN A 1 92 ? -13.915 -5.824 29.720 1.00 84.00 92 ASN A N 1
ATOM 746 C CA . ASN A 1 92 ? -14.241 -4.961 30.856 1.00 84.00 92 ASN A CA 1
ATOM 747 C C . ASN A 1 92 ? -15.729 -5.001 31.218 1.00 84.00 92 ASN A C 1
ATOM 749 O O . ASN A 1 92 ? -16.072 -5.012 32.398 1.00 84.00 92 ASN A O 1
ATOM 753 N N . GLU A 1 93 ? -16.621 -5.015 30.231 1.00 85.75 93 GLU A N 1
ATOM 754 C CA . GLU A 1 93 ? -18.061 -5.077 30.482 1.00 85.75 93 GLU A CA 1
ATOM 755 C C . GLU A 1 93 ? -18.483 -6.435 31.057 1.00 85.75 93 GLU A C 1
ATOM 757 O O . GLU A 1 93 ? -19.331 -6.484 31.949 1.00 85.75 93 GLU A O 1
ATOM 762 N N . ILE A 1 94 ? -17.860 -7.533 30.622 1.00 84.50 94 ILE A N 1
ATOM 763 C CA . ILE A 1 94 ? -18.068 -8.861 31.217 1.00 84.50 94 ILE A CA 1
ATOM 764 C C . ILE A 1 94 ? -17.577 -8.879 32.668 1.00 84.50 94 ILE A C 1
ATOM 766 O O . ILE A 1 94 ? -18.313 -9.318 33.552 1.00 84.50 94 ILE A O 1
ATOM 770 N N . LEU A 1 95 ? -16.377 -8.355 32.936 1.00 84.25 95 LEU A N 1
ATOM 771 C CA . LEU A 1 95 ? -15.818 -8.290 34.289 1.00 84.25 95 LEU A CA 1
ATOM 772 C C . LEU A 1 95 ? -16.676 -7.426 35.220 1.00 84.25 95 LEU A C 1
ATOM 774 O O . LEU A 1 95 ? -16.975 -7.838 36.338 1.00 84.25 95 LEU A O 1
ATOM 778 N N . LYS A 1 96 ? -17.143 -6.262 34.756 1.00 82.75 96 LYS A N 1
ATOM 779 C CA . LYS A 1 96 ? -18.066 -5.413 35.523 1.00 82.75 96 LYS A CA 1
ATOM 780 C C . LYS A 1 96 ? -19.391 -6.108 35.806 1.00 82.75 96 LYS A C 1
ATOM 782 O O . LYS A 1 96 ? -19.884 -6.018 36.927 1.00 82.75 96 LYS A O 1
ATOM 787 N N . LYS A 1 97 ? -19.968 -6.807 34.822 1.00 81.94 97 LYS A N 1
ATOM 788 C CA . LYS A 1 97 ? -21.197 -7.590 35.020 1.00 81.94 97 LYS A CA 1
ATOM 789 C C . LYS A 1 97 ? -20.989 -8.713 36.030 1.00 81.94 97 LYS A C 1
ATOM 791 O O . LYS A 1 97 ? -21.854 -8.904 36.876 1.00 81.94 97 LYS A O 1
ATOM 796 N N . ALA A 1 98 ? -19.846 -9.398 35.988 1.00 83.06 98 ALA A N 1
ATOM 797 C CA . ALA A 1 98 ? -19.498 -10.417 36.971 1.00 83.06 98 ALA A CA 1
ATOM 798 C C . ALA A 1 98 ? -19.400 -9.814 38.379 1.00 83.06 98 ALA A C 1
ATOM 800 O O . ALA A 1 98 ? -20.073 -10.292 39.283 1.00 83.06 98 ALA A O 1
ATOM 801 N N . ILE A 1 99 ? -18.654 -8.717 38.560 1.00 84.25 99 ILE A N 1
ATOM 802 C CA . ILE A 1 99 ? -18.553 -8.016 39.854 1.00 84.25 99 ILE A CA 1
ATOM 803 C C . ILE A 1 99 ? -19.937 -7.582 40.356 1.00 84.25 99 ILE A C 1
ATOM 805 O O . ILE A 1 99 ? -20.249 -7.777 41.525 1.00 84.25 99 ILE A O 1
ATOM 809 N N . ALA A 1 100 ? -20.783 -7.027 39.485 1.00 79.81 100 ALA A N 1
ATOM 810 C CA . ALA A 1 100 ? -22.135 -6.609 39.850 1.00 79.81 100 ALA A CA 1
ATOM 811 C C . ALA A 1 100 ? -23.054 -7.786 40.219 1.00 79.81 100 ALA A C 1
ATOM 813 O O . ALA A 1 100 ? -23.937 -7.616 41.054 1.00 79.81 100 ALA A O 1
ATOM 814 N N . MET A 1 101 ? -22.861 -8.963 39.614 1.00 75.69 101 MET A N 1
ATOM 815 C CA . MET A 1 101 ? -23.547 -10.192 40.021 1.00 75.69 101 MET A CA 1
ATOM 816 C C . MET A 1 101 ? -23.052 -10.669 41.390 1.00 75.69 101 MET A C 1
ATOM 818 O O . MET A 1 101 ? -23.873 -10.896 42.268 1.00 75.69 101 MET A O 1
ATOM 822 N N . PHE A 1 102 ? -21.733 -10.728 41.601 1.00 75.81 102 PHE A N 1
ATOM 823 C CA . PHE A 1 102 ? -21.139 -11.162 42.871 1.00 75.81 102 PHE A CA 1
ATOM 824 C C . PHE A 1 102 ? -21.419 -10.214 44.043 1.00 75.81 102 PHE A C 1
ATOM 826 O O . PHE A 1 102 ? -21.497 -10.665 45.174 1.00 75.81 102 PHE A O 1
ATOM 833 N N . ALA A 1 103 ? -21.572 -8.911 43.801 1.00 74.38 103 ALA A N 1
ATOM 834 C CA . ALA A 1 103 ? -21.880 -7.930 44.845 1.00 74.38 103 ALA A CA 1
ATOM 835 C C . ALA A 1 103 ? -23.377 -7.856 45.211 1.00 74.38 103 ALA A C 1
ATOM 837 O O . ALA A 1 103 ? -23.750 -7.070 46.082 1.00 74.38 103 ALA A O 1
ATOM 838 N N . LYS A 1 104 ? -24.242 -8.597 44.504 1.00 61.59 104 LYS A N 1
ATOM 839 C CA . LYS A 1 104 ? -25.694 -8.639 44.739 1.00 61.59 104 LYS A CA 1
ATOM 840 C C . LYS A 1 104 ? -26.148 -9.934 45.439 1.00 61.59 104 LYS A C 1
ATOM 842 O O . LYS A 1 104 ? -27.346 -10.085 45.680 1.00 61.59 104 LYS A O 1
ATOM 847 N N . GLU A 1 105 ? -25.205 -10.823 45.747 1.00 51.41 105 GLU A N 1
ATOM 848 C CA . GLU A 1 105 ? -25.317 -11.950 46.688 1.00 51.41 105 GLU A CA 1
ATOM 849 C C . GLU A 1 105 ? -24.805 -11.518 48.070 1.00 51.41 105 GLU A C 1
ATOM 851 O O . GLU A 1 105 ? -25.455 -11.890 49.073 1.00 51.41 105 GLU A O 1
#

Nearest PDB structures (foldseek):
  6pax-assembly1_A  TM=7.918E-01  e=5.659E-01  Homo sapiens
  1mdm-assembly1_A  TM=6.754E-01  e=9.551E-01  Homo sapiens
  3qp5-assembly1_B  TM=6.412E-01  e=1.089E+00  Chromobacterium violaceum
  1r71-assembly2_D  TM=6.840E-01  e=3.773E+00  Escherichia coli
  7wbw-assembly1_J  TM=5.235E-01  e=3.773E+00  Komagataella phaffii

Radius of gyration: 23.62 Å; Cα contacts (8 Å, |Δi|>4): 33; chains: 1; bounding box: 48×53×64 Å

Secondary structure (DSSP, 8-state):
----------PPPPPHHHHHHHHHHHHTT--HHHHHHHHT--HHHHHHHHHS-SSSSGGGSGGG-TTTHHHHHHHHHHHHHHHHHHHHHHHHHHHHHHHHHHTT-

Sequence (105 aa):
MKGSVHVRSTGKRYTDDFKKMVIELYNSGKPVLELCSEYGITNPTLYNWLKNPPGNESKKLIIKVDNKLKDVDKDKELLKLQKENERIKEENEILKKAIAMFAKE